Protein AF-A0A2M7X7J9-F1 (afdb_monomer_lite)

Sequence (148 aa):
ASAAVIAAINASGCPVLAIDLPSGLNADTGAAPGACVRATVTLCLIAWKRGLFTGVGPECAGKRLLENLAGALGAAPRVDWDQGQCQLLSPLQIATALPRRPRDAHKGRFGHALILGGDQGIGGAALLAAEAALRSGAGRVSVATHPD

Structure (mmCIF, N/CA/C/O backbone):
data_AF-A0A2M7X7J9-F1
#
_entry.id   AF-A0A2M7X7J9-F1
#
loop_
_atom_site.group_PDB
_atom_site.id
_atom_site.type_symbol
_atom_site.label_atom_id
_atom_site.label_alt_id
_atom_site.label_comp_id
_atom_site.label_asym_id
_atom_site.label_entity_id
_atom_site.label_seq_id
_atom_site.pdbx_PDB_ins_code
_atom_site.Cartn_x
_atom_site.Cartn_y
_atom_site.Cartn_z
_atom_site.occupancy
_atom_site.B_iso_or_equiv
_atom_site.auth_seq_id
_atom_site.auth_comp_id
_atom_site.auth_asym_id
_atom_site.auth_atom_id
_atom_site.pdbx_PDB_model_num
ATOM 1 N N . ALA A 1 1 ? -20.471 -8.572 22.245 1.00 61.84 1 ALA A N 1
ATOM 2 C CA . ALA A 1 1 ? -19.966 -7.569 23.208 1.00 61.84 1 ALA A CA 1
ATOM 3 C C . ALA A 1 1 ? -18.940 -6.629 22.567 1.00 61.84 1 ALA A C 1
ATOM 5 O O . ALA A 1 1 ? -19.222 -5.444 22.465 1.00 61.84 1 ALA A O 1
ATOM 6 N N . SER A 1 2 ? -17.813 -7.131 22.043 1.00 81.62 2 SER A N 1
ATOM 7 C CA . SER A 1 2 ? -16.728 -6.286 21.503 1.00 81.62 2 SER A CA 1
ATOM 8 C C . SER A 1 2 ? -17.130 -5.395 20.317 1.00 81.62 2 SER A C 1
ATOM 10 O O . SER A 1 2 ? -16.695 -4.253 20.244 1.00 81.62 2 SER A O 1
ATOM 12 N N . ALA A 1 3 ? -18.018 -5.860 19.431 1.00 93.44 3 ALA A N 1
ATOM 13 C CA . ALA A 1 3 ? -18.482 -5.062 18.290 1.00 93.44 3 ALA A CA 1
ATOM 14 C C . ALA A 1 3 ? -19.243 -3.783 18.699 1.00 93.44 3 ALA A C 1
ATOM 16 O O . ALA A 1 3 ? -19.065 -2.743 18.073 1.00 93.44 3 ALA A O 1
ATOM 17 N N . ALA A 1 4 ? -20.044 -3.835 19.770 1.00 96.56 4 ALA A N 1
ATOM 18 C CA . ALA A 1 4 ? -20.776 -2.670 20.272 1.00 96.56 4 ALA A CA 1
ATOM 19 C C . ALA A 1 4 ? -19.828 -1.620 20.875 1.00 96.56 4 ALA A C 1
ATOM 21 O O . ALA A 1 4 ? -20.016 -0.425 20.669 1.00 96.56 4 ALA A O 1
ATOM 22 N N . VAL A 1 5 ? -18.768 -2.067 21.557 1.00 97.50 5 VAL A N 1
ATOM 23 C CA . VAL A 1 5 ? -17.722 -1.180 22.089 1.00 97.50 5 VAL A CA 1
ATOM 24 C C . VAL A 1 5 ? -16.963 -0.501 20.952 1.00 97.50 5 VAL A C 1
ATOM 26 O O . VAL A 1 5 ? -16.772 0.709 20.984 1.00 97.50 5 VAL A O 1
ATOM 29 N N . ILE A 1 6 ? -16.587 -1.250 19.912 1.00 98.06 6 ILE A N 1
ATOM 30 C CA . ILE A 1 6 ? -15.932 -0.687 18.723 1.00 98.06 6 ILE A CA 1
ATOM 31 C C . ILE A 1 6 ? -16.833 0.350 18.041 1.00 98.06 6 ILE A C 1
ATOM 33 O O . ILE A 1 6 ? -16.361 1.425 17.675 1.00 98.06 6 ILE A O 1
ATOM 37 N N . ALA A 1 7 ? -18.131 0.065 17.908 1.00 97.62 7 ALA A N 1
ATOM 38 C CA . ALA A 1 7 ? -19.086 1.017 17.352 1.00 97.62 7 ALA A CA 1
ATOM 39 C C . ALA A 1 7 ? -19.169 2.304 18.193 1.00 97.62 7 ALA A C 1
ATOM 41 O O . ALA A 1 7 ? -19.131 3.395 17.629 1.00 97.62 7 ALA A O 1
ATOM 42 N N . ALA A 1 8 ? -19.204 2.190 19.524 1.00 98.12 8 ALA A N 1
ATOM 43 C CA . ALA A 1 8 ? -19.205 3.340 20.427 1.00 98.12 8 ALA A CA 1
ATOM 44 C C . ALA A 1 8 ? -17.907 4.164 20.337 1.00 98.12 8 ALA A C 1
ATOM 46 O O . ALA A 1 8 ? -17.970 5.390 20.294 1.00 98.12 8 ALA A O 1
ATOM 47 N N . ILE A 1 9 ? -16.742 3.511 20.239 1.00 98.19 9 ILE A N 1
ATOM 48 C CA . ILE A 1 9 ? -15.448 4.182 20.018 1.00 98.19 9 ILE A CA 1
ATOM 49 C C . ILE A 1 9 ? -15.489 4.979 18.711 1.00 98.19 9 ILE A C 1
ATOM 51 O O . ILE A 1 9 ? -15.196 6.174 18.711 1.00 98.19 9 ILE A O 1
ATOM 55 N N . ASN A 1 10 ? -15.907 4.342 17.615 1.00 97.94 10 ASN A N 1
ATOM 56 C CA . ASN A 1 10 ? -15.969 4.975 16.296 1.00 97.94 10 ASN A CA 1
ATOM 57 C C . ASN A 1 10 ? -16.983 6.132 16.245 1.00 97.94 10 ASN A C 1
ATOM 59 O O . ASN A 1 10 ? -16.780 7.086 15.500 1.00 97.94 10 ASN A O 1
ATOM 63 N N . ALA A 1 11 ? -18.063 6.057 17.028 1.00 98.19 11 ALA A N 1
ATOM 64 C CA . ALA A 1 11 ? -19.089 7.094 17.123 1.00 98.19 11 ALA A CA 1
ATOM 65 C C . ALA A 1 11 ? -18.768 8.201 18.145 1.00 98.19 11 ALA A C 1
ATOM 67 O O . ALA A 1 11 ? -19.510 9.175 18.231 1.00 98.19 11 ALA A O 1
ATOM 68 N N . SER A 1 12 ? -17.682 8.078 18.917 1.00 97.75 12 SER A N 1
ATOM 69 C CA . SER A 1 12 ? -17.377 9.002 20.020 1.00 97.75 12 SER A CA 1
ATOM 70 C C . SER A 1 12 ? -17.044 10.431 19.577 1.00 97.75 12 SER A C 1
ATOM 72 O O . SER A 1 12 ? -17.096 11.346 20.393 1.00 97.75 12 SER A O 1
ATOM 74 N N . GLY A 1 13 ? -16.665 10.632 18.309 1.00 96.81 13 GLY A N 1
ATOM 75 C CA . GLY A 1 13 ? -16.180 11.920 17.797 1.00 96.81 13 GLY A CA 1
ATOM 76 C C . GLY A 1 13 ? -14.792 12.322 18.318 1.00 96.81 13 GLY A C 1
ATOM 77 O O . GLY A 1 13 ? -14.278 13.372 17.937 1.00 96.81 13 GLY A O 1
ATOM 78 N N . CYS A 1 14 ? -14.169 11.497 19.162 1.00 98.25 14 CYS A N 1
ATOM 79 C CA . CYS A 1 14 ? -12.854 11.747 19.737 1.00 98.25 14 CYS A CA 1
ATOM 80 C C . CYS A 1 14 ? -11.730 11.177 18.856 1.00 98.25 14 CYS A C 1
ATOM 82 O O . CYS A 1 14 ? -11.932 10.171 18.171 1.00 98.25 14 CYS A O 1
ATOM 84 N N . PRO A 1 15 ? -10.510 11.746 18.914 1.00 98.38 15 PRO A N 1
ATOM 85 C CA . PRO A 1 15 ? -9.332 11.102 18.347 1.00 98.38 15 PRO A CA 1
ATOM 86 C C . PRO A 1 15 ? -9.074 9.742 19.006 1.00 98.38 15 PRO A C 1
ATOM 88 O O . PRO A 1 15 ? -9.096 9.624 20.232 1.00 98.38 15 PRO A O 1
ATOM 91 N N . VAL A 1 16 ? -8.787 8.723 18.195 1.00 98.69 16 VAL A N 1
ATOM 92 C CA . VAL A 1 16 ? -8.553 7.351 18.667 1.00 98.69 16 VAL A CA 1
ATOM 93 C C . VAL A 1 16 ? -7.105 6.951 18.406 1.00 98.69 16 VAL A C 1
ATOM 95 O O . VAL A 1 16 ? -6.634 7.001 17.268 1.00 98.69 16 VAL A O 1
ATOM 98 N N . LEU A 1 17 ? -6.409 6.528 19.462 1.00 98.56 17 LEU A N 1
ATOM 99 C CA . LEU A 1 17 ? -5.087 5.912 19.381 1.00 98.56 17 LEU A CA 1
ATOM 100 C C . LEU A 1 17 ? -5.232 4.392 19.498 1.00 98.56 17 LEU A C 1
ATOM 102 O O . LEU A 1 17 ? -5.621 3.888 20.550 1.00 98.56 17 LEU A O 1
ATOM 106 N N . ALA A 1 18 ? -4.900 3.663 18.435 1.00 98.56 18 ALA A N 1
ATOM 107 C CA . ALA A 1 18 ? -4.758 2.213 18.490 1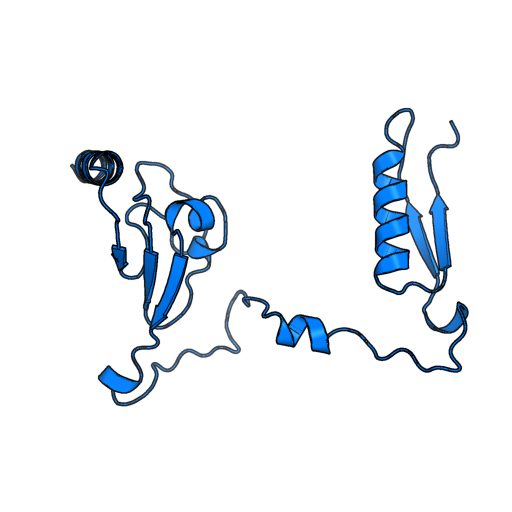.00 98.56 18 ALA A CA 1
ATOM 108 C C . ALA A 1 18 ? -3.323 1.840 18.879 1.00 98.56 18 ALA A C 1
ATOM 110 O O . ALA A 1 18 ? -2.358 2.386 18.336 1.00 98.56 18 ALA A O 1
ATOM 111 N N . ILE A 1 19 ? -3.184 0.893 19.805 1.00 98.25 19 ILE A N 1
ATOM 112 C CA . ILE A 1 19 ? -1.890 0.323 20.179 1.00 98.25 19 ILE A CA 1
ATOM 113 C C . ILE A 1 19 ? -1.731 -1.005 19.453 1.00 98.25 19 ILE A C 1
ATOM 115 O O . ILE A 1 19 ? -2.604 -1.865 19.504 1.00 98.25 19 ILE A O 1
ATOM 119 N N . ASP A 1 20 ? -0.601 -1.144 18.780 1.00 97.25 20 ASP A N 1
ATOM 120 C CA . ASP A 1 20 ? -0.196 -2.239 17.912 1.00 97.25 20 ASP A CA 1
ATOM 121 C C . ASP A 1 20 ? -1.000 -2.400 16.610 1.00 97.25 20 ASP A C 1
ATOM 123 O O . ASP A 1 20 ? -0.437 -2.348 15.514 1.00 97.25 20 ASP A O 1
ATOM 127 N N . LEU A 1 21 ? -2.319 -2.554 16.720 1.00 97.88 21 LEU A N 1
ATOM 128 C CA . LEU A 1 21 ? -3.237 -2.775 15.606 1.00 97.88 21 LEU A CA 1
ATOM 129 C C . LEU A 1 21 ? -4.641 -2.267 15.983 1.00 97.88 21 LEU A C 1
ATOM 131 O O . LEU A 1 21 ? -5.068 -2.473 17.120 1.00 97.88 21 LEU A O 1
ATOM 135 N N . PRO A 1 22 ? -5.407 -1.648 15.066 1.00 98.38 22 PRO A N 1
ATOM 136 C CA . PRO A 1 22 ? -6.814 -1.363 15.324 1.00 98.38 22 PRO A CA 1
ATOM 137 C C . PRO A 1 22 ? -7.582 -2.650 15.651 1.00 98.38 22 PRO A C 1
ATOM 139 O O . PRO A 1 22 ? -7.582 -3.603 14.870 1.00 98.38 22 PRO A O 1
ATOM 142 N N . SER A 1 23 ? -8.252 -2.687 16.804 1.00 98.00 23 SER A N 1
ATOM 143 C CA . SER A 1 23 ? -9.042 -3.852 17.214 1.00 98.00 23 SER A CA 1
ATOM 144 C C . SER A 1 23 ? -10.097 -4.194 16.159 1.00 98.00 23 SER A C 1
ATOM 146 O O . SER A 1 23 ? -10.870 -3.327 15.749 1.00 98.00 23 SER A O 1
ATOM 148 N N . GLY A 1 24 ? -10.142 -5.463 15.747 1.00 97.00 24 GLY A N 1
ATOM 149 C CA . GLY A 1 24 ? -11.027 -5.958 14.683 1.00 97.00 24 GLY A CA 1
ATOM 150 C C . GLY A 1 24 ? -10.375 -6.052 13.299 1.00 97.00 24 GLY A C 1
ATOM 151 O O . GLY A 1 24 ? -10.957 -6.666 12.405 1.00 97.00 24 GLY A O 1
ATOM 152 N N . LEU A 1 25 ? -9.163 -5.516 13.126 1.00 98.31 25 LEU A N 1
ATOM 153 C CA . LEU A 1 25 ? -8.369 -5.687 11.913 1.00 98.31 25 LEU A CA 1
ATOM 154 C C . LEU A 1 25 ? -7.558 -6.987 11.978 1.00 98.31 25 LEU A C 1
ATOM 156 O O . LEU A 1 25 ? -6.964 -7.316 13.003 1.00 98.31 25 LEU A O 1
ATOM 160 N N . ASN A 1 26 ? -7.489 -7.721 10.871 1.00 97.75 26 ASN A N 1
ATOM 161 C CA . ASN A 1 26 ? -6.586 -8.857 10.742 1.00 97.75 26 ASN A CA 1
ATOM 162 C C . ASN A 1 26 ? -5.154 -8.370 10.439 1.00 97.75 26 ASN A C 1
ATOM 164 O O . ASN A 1 26 ? -4.923 -7.682 9.443 1.00 97.75 26 ASN A O 1
ATOM 168 N N . ALA A 1 27 ? -4.194 -8.765 11.280 1.00 96.12 27 ALA A N 1
ATOM 169 C CA . ALA A 1 27 ? -2.799 -8.320 11.220 1.00 96.12 27 ALA A CA 1
ATOM 170 C C . ALA A 1 27 ? -2.061 -8.705 9.928 1.00 96.12 27 ALA A C 1
ATOM 172 O O . ALA A 1 27 ? -1.110 -8.025 9.545 1.00 96.12 27 ALA A O 1
ATOM 173 N N . ASP A 1 28 ? -2.494 -9.762 9.243 1.00 94.75 28 ASP A N 1
ATOM 174 C CA . ASP A 1 28 ? -1.794 -10.309 8.083 1.00 94.75 28 ASP A CA 1
ATOM 175 C C . ASP A 1 28 ? -2.424 -9.886 6.764 1.00 94.75 28 ASP A C 1
ATOM 177 O O . ASP A 1 28 ? -1.719 -9.692 5.782 1.00 94.75 28 ASP A O 1
ATOM 181 N N . THR A 1 29 ? -3.746 -9.773 6.707 1.00 96.50 29 THR A N 1
ATOM 182 C CA . THR A 1 29 ? -4.484 -9.560 5.449 1.00 96.50 29 THR A CA 1
ATOM 183 C C . THR A 1 29 ? -5.038 -8.150 5.314 1.00 96.50 29 THR A C 1
ATOM 185 O O . THR A 1 29 ? -5.388 -7.735 4.212 1.00 96.50 29 THR A O 1
ATOM 188 N N . GLY A 1 30 ? -5.173 -7.430 6.432 1.00 97.50 30 GLY A N 1
ATOM 189 C CA . GLY A 1 30 ? -5.850 -6.136 6.462 1.00 97.50 30 GLY A CA 1
ATOM 190 C C . GLY A 1 30 ? -7.358 -6.237 6.232 1.00 97.50 30 GLY A C 1
ATOM 191 O O . GLY A 1 30 ? -8.006 -5.225 5.974 1.00 97.50 30 GLY A O 1
ATOM 192 N N . ALA A 1 31 ? -7.932 -7.442 6.304 1.00 98.19 31 ALA A N 1
ATOM 193 C CA . ALA A 1 31 ? -9.374 -7.642 6.301 1.00 98.19 31 ALA A CA 1
ATOM 194 C C . ALA A 1 31 ? -9.976 -7.320 7.677 1.00 98.19 31 ALA A C 1
ATOM 196 O O . ALA A 1 31 ? -9.354 -7.549 8.714 1.00 98.19 31 ALA A O 1
ATOM 197 N N . ALA A 1 32 ? -11.220 -6.850 7.679 1.00 96.69 32 ALA A N 1
ATOM 198 C CA . ALA A 1 32 ? -12.023 -6.638 8.877 1.00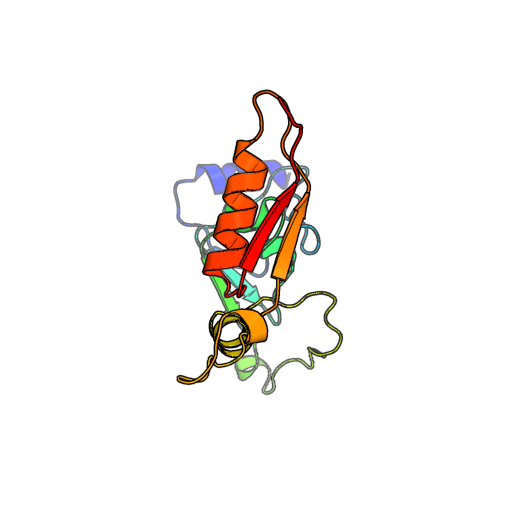 96.69 32 ALA A CA 1
ATOM 199 C C . ALA A 1 32 ? -13.435 -7.198 8.628 1.00 96.69 32 ALA A C 1
ATOM 201 O O . ALA A 1 32 ? -14.314 -6.463 8.184 1.00 96.69 32 ALA A O 1
ATOM 202 N N . PRO A 1 33 ? -13.675 -8.505 8.851 1.00 92.19 33 PRO A N 1
ATOM 203 C CA . PRO A 1 33 ? -14.961 -9.142 8.539 1.00 92.19 33 PRO A CA 1
ATOM 204 C C . PRO A 1 33 ? -16.128 -8.669 9.427 1.00 92.19 33 PRO A C 1
ATOM 206 O O . PRO A 1 33 ? -17.271 -9.052 9.199 1.00 92.19 33 PRO A O 1
ATOM 209 N N . GLY A 1 34 ? -15.858 -7.846 10.442 1.00 93.88 34 GLY A N 1
ATOM 210 C CA . GLY A 1 34 ? -16.858 -7.254 11.322 1.00 93.88 34 GLY A CA 1
ATOM 211 C C . GLY A 1 34 ? -16.461 -5.842 11.745 1.00 93.88 34 GLY A C 1
ATOM 212 O O . GLY A 1 34 ? -15.748 -5.139 11.033 1.00 93.88 34 GLY A O 1
ATOM 213 N N . ALA A 1 35 ? -16.915 -5.419 12.926 1.00 96.56 35 ALA A N 1
ATOM 214 C CA . ALA A 1 35 ? -16.569 -4.105 13.458 1.00 96.56 35 ALA A CA 1
ATOM 215 C C . ALA A 1 35 ? -15.048 -3.970 13.659 1.00 96.56 35 ALA A C 1
ATOM 217 O O . ALA A 1 35 ? -14.433 -4.801 14.329 1.00 96.56 35 ALA A O 1
ATOM 218 N N . CYS A 1 36 ? -14.470 -2.894 13.124 1.00 98.06 36 CYS A N 1
ATOM 219 C CA . CYS A 1 36 ? -13.069 -2.528 13.302 1.00 98.06 36 CYS A CA 1
ATOM 220 C C . CYS A 1 36 ? -12.958 -1.088 13.798 1.00 98.06 36 CYS A C 1
ATOM 222 O O . CYS A 1 36 ? -13.712 -0.208 13.367 1.00 98.06 36 CYS A O 1
ATOM 224 N N . VAL A 1 37 ? -12.022 -0.848 14.713 1.00 98.44 37 VAL A N 1
ATOM 225 C CA . VAL A 1 37 ? -11.694 0.501 15.182 1.00 98.44 37 VAL A CA 1
ATOM 226 C C . VAL A 1 37 ? -11.164 1.334 14.014 1.00 98.44 37 VAL A C 1
ATOM 228 O O . VAL A 1 37 ? -10.347 0.854 13.227 1.00 98.44 37 VAL A O 1
ATOM 231 N N . ARG A 1 38 ? -11.622 2.585 13.911 1.00 98.38 38 ARG A N 1
ATOM 232 C CA . ARG A 1 38 ? -11.069 3.605 13.011 1.00 98.38 38 ARG A CA 1
ATOM 233 C C . ARG A 1 38 ? -10.200 4.549 13.830 1.00 98.38 38 ARG A C 1
ATOM 235 O O . ARG A 1 38 ? -10.699 5.443 14.507 1.00 98.38 38 ARG A O 1
ATOM 242 N N . ALA A 1 39 ? -8.901 4.295 13.814 1.00 98.69 39 ALA A N 1
ATOM 243 C CA . ALA A 1 39 ? -7.924 5.051 14.571 1.00 98.69 39 ALA A CA 1
ATOM 244 C C . ALA A 1 39 ? -7.513 6.331 13.833 1.00 98.69 39 ALA A C 1
ATOM 246 O O . ALA A 1 39 ? -7.314 6.339 12.620 1.00 98.69 39 ALA A O 1
ATOM 247 N N . THR A 1 40 ? -7.312 7.414 14.580 1.00 98.69 40 THR A N 1
ATOM 248 C CA . THR A 1 40 ? -6.620 8.610 14.083 1.00 98.69 40 THR A CA 1
ATOM 249 C C . THR A 1 40 ? -5.123 8.330 13.946 1.00 98.69 40 THR A C 1
ATOM 251 O O . THR A 1 40 ? -4.486 8.745 12.974 1.00 98.69 40 THR A O 1
ATOM 254 N N . VAL A 1 41 ? -4.562 7.602 14.917 1.00 98.69 41 VAL A N 1
ATOM 255 C CA . VAL A 1 41 ? -3.163 7.168 14.943 1.00 98.69 41 VAL A CA 1
ATOM 256 C C . VAL A 1 41 ? -3.096 5.712 15.398 1.00 98.69 41 VAL A C 1
ATOM 258 O O . VAL A 1 41 ? -3.783 5.326 16.339 1.00 98.69 41 VAL A O 1
ATOM 261 N N . THR A 1 42 ? -2.227 4.919 14.780 1.00 98.81 42 THR A N 1
ATOM 262 C CA . THR A 1 42 ? -1.846 3.589 15.262 1.00 98.81 42 THR A CA 1
ATOM 263 C C . THR A 1 42 ? -0.363 3.572 15.602 1.00 98.81 42 THR A C 1
ATOM 265 O O . THR A 1 42 ? 0.470 3.841 14.734 1.00 98.81 42 THR A O 1
ATOM 268 N N . LEU A 1 43 ? -0.027 3.229 16.846 1.00 98.31 43 LEU A N 1
ATOM 269 C CA . LEU A 1 43 ? 1.343 2.967 17.281 1.00 98.31 43 LEU A CA 1
ATOM 270 C C . LEU A 1 43 ? 1.620 1.463 17.196 1.00 98.31 43 LEU A C 1
ATOM 272 O O . LEU A 1 43 ? 1.326 0.724 18.130 1.00 98.31 43 LEU A O 1
ATOM 276 N N . CYS A 1 44 ? 2.162 1.014 16.068 1.00 96.88 44 CYS A N 1
ATOM 277 C CA . CYS A 1 44 ? 2.591 -0.364 15.859 1.00 96.88 44 CYS A CA 1
ATOM 278 C C . CYS A 1 44 ? 3.824 -0.668 16.716 1.00 96.88 44 CYS A C 1
ATOM 280 O O . CYS A 1 44 ? 4.746 0.145 16.769 1.00 96.88 44 CYS A O 1
ATOM 282 N N . LEU A 1 45 ? 3.875 -1.839 17.348 1.00 94.12 45 LEU A N 1
ATOM 283 C CA . LEU A 1 45 ? 4.998 -2.231 18.195 1.00 94.12 45 LEU A CA 1
ATOM 284 C C . LEU A 1 45 ? 5.898 -3.248 17.488 1.00 94.12 45 LEU A C 1
ATOM 286 O O . LEU A 1 45 ? 5.418 -4.106 16.745 1.00 94.12 45 LEU A O 1
ATOM 290 N N . ILE A 1 46 ? 7.198 -3.192 17.772 1.00 90.12 46 ILE A N 1
ATOM 291 C CA . ILE A 1 46 ? 8.255 -4.123 17.346 1.00 90.12 46 ILE A CA 1
ATOM 292 C C . ILE A 1 46 ? 8.523 -4.096 15.837 1.00 90.12 46 ILE A C 1
ATOM 294 O O . ILE A 1 46 ? 9.588 -3.667 15.398 1.00 90.12 46 ILE A O 1
ATOM 298 N N . ALA A 1 47 ? 7.560 -4.546 15.041 1.00 89.88 47 ALA A N 1
ATOM 299 C CA . ALA A 1 47 ? 7.645 -4.646 13.596 1.00 89.88 47 ALA A CA 1
ATOM 300 C C . ALA A 1 47 ? 6.287 -4.362 12.958 1.00 89.88 47 ALA A C 1
ATOM 302 O O . ALA A 1 47 ? 5.238 -4.593 13.566 1.00 89.88 47 ALA A O 1
ATOM 303 N N . TRP A 1 48 ? 6.324 -3.876 11.718 1.00 93.12 48 TRP A N 1
ATOM 304 C CA . TRP A 1 48 ? 5.131 -3.604 10.929 1.00 93.12 48 TRP A CA 1
ATOM 305 C C . TRP A 1 48 ? 4.300 -4.864 10.689 1.00 93.12 48 TRP A C 1
ATOM 307 O O . TRP A 1 48 ? 4.820 -5.899 10.279 1.00 93.12 48 TRP A O 1
ATOM 317 N N . LYS A 1 49 ? 2.984 -4.736 10.864 1.00 93.44 49 LYS A N 1
ATOM 318 C CA . LYS A 1 49 ? 2.003 -5.752 10.476 1.00 93.44 49 LYS A CA 1
ATOM 319 C C . LYS A 1 49 ? 1.524 -5.456 9.058 1.00 93.44 49 LYS A C 1
ATOM 321 O O . LYS A 1 49 ? 1.111 -4.329 8.781 1.00 93.44 49 LYS A O 1
ATOM 326 N N . ARG A 1 50 ? 1.537 -6.449 8.162 1.00 94.81 50 ARG A N 1
ATOM 327 C CA . ARG A 1 50 ? 1.117 -6.289 6.751 1.00 94.81 50 ARG A CA 1
ATOM 328 C C . ARG A 1 50 ? -0.311 -5.754 6.631 1.00 94.81 50 ARG A C 1
ATOM 330 O O . ARG A 1 50 ? -0.605 -4.934 5.761 1.00 94.81 50 ARG A O 1
ATOM 337 N N . GLY A 1 51 ? -1.177 -6.161 7.550 1.00 96.88 51 GLY A N 1
ATOM 338 C CA . GLY A 1 51 ? -2.559 -5.726 7.643 1.00 96.88 51 GLY A CA 1
ATOM 339 C C . GLY A 1 51 ? -2.731 -4.231 7.883 1.00 96.88 51 GLY A C 1
ATOM 340 O O . GLY A 1 51 ? -3.783 -3.718 7.554 1.00 96.88 51 GLY A O 1
ATOM 341 N N . LEU A 1 52 ? -1.715 -3.497 8.352 1.00 97.56 52 LEU A N 1
ATOM 342 C CA . LEU A 1 52 ? -1.759 -2.028 8.446 1.00 97.56 52 LEU A CA 1
ATOM 343 C C . LEU A 1 52 ? -1.631 -1.322 7.084 1.00 97.56 52 LEU A C 1
ATOM 345 O O . LEU A 1 52 ? -1.924 -0.131 6.982 1.00 97.56 52 LEU A O 1
ATOM 349 N N . PHE A 1 53 ? -1.168 -2.035 6.055 1.00 96.81 53 PHE A N 1
ATOM 350 C CA . PHE A 1 53 ? -0.826 -1.486 4.737 1.00 96.81 53 PHE A CA 1
ATOM 351 C C . PHE A 1 53 ? -1.656 -2.086 3.594 1.00 96.81 53 PHE A C 1
ATOM 353 O O . PHE A 1 53 ? -1.511 -1.671 2.449 1.00 96.81 53 PHE A O 1
ATOM 360 N N . THR A 1 54 ? -2.514 -3.060 3.889 1.00 96.38 54 THR A N 1
ATOM 361 C CA . THR A 1 54 ? -3.284 -3.829 2.902 1.00 96.38 54 THR A CA 1
ATOM 362 C C . THR A 1 54 ? -4.769 -3.845 3.262 1.00 96.38 54 THR A C 1
ATOM 364 O O . THR A 1 54 ? -5.143 -3.498 4.383 1.00 96.38 54 THR A O 1
ATOM 367 N N . GLY A 1 55 ? -5.629 -4.218 2.311 1.00 96.50 55 GLY A N 1
ATOM 368 C CA . GLY A 1 55 ? -7.076 -4.288 2.533 1.00 96.50 55 GLY A CA 1
ATOM 369 C C . GLY A 1 55 ? -7.659 -2.960 3.029 1.00 96.50 55 GLY A C 1
ATOM 370 O O . GLY A 1 55 ? -7.358 -1.901 2.481 1.00 96.50 55 GLY A O 1
ATOM 371 N N . VAL A 1 56 ? -8.472 -3.018 4.089 1.00 98.06 56 VAL A N 1
ATOM 372 C CA . VAL A 1 56 ? -9.043 -1.825 4.746 1.00 98.06 56 VAL A CA 1
ATOM 373 C C . VAL A 1 56 ? -8.119 -1.230 5.811 1.00 98.06 56 VAL A C 1
ATOM 375 O O . VAL A 1 56 ? -8.409 -0.181 6.381 1.00 98.06 56 VAL A O 1
ATOM 378 N N . GLY A 1 57 ? -6.981 -1.870 6.075 1.00 98.00 57 GLY A N 1
ATOM 379 C CA . GLY A 1 57 ? -6.031 -1.465 7.101 1.00 98.00 57 GLY A CA 1
ATOM 380 C C . GLY A 1 57 ? -5.553 -0.019 7.023 1.00 98.00 57 GLY A C 1
ATOM 381 O O . GLY A 1 57 ? -5.610 0.660 8.049 1.00 98.00 57 GLY A O 1
ATOM 382 N N . PRO A 1 58 ? -5.123 0.494 5.850 1.00 97.81 58 PRO A N 1
ATOM 383 C CA . PRO A 1 58 ? -4.682 1.878 5.723 1.00 97.81 58 PRO A CA 1
ATOM 384 C C . PRO A 1 58 ? -5.725 2.899 6.180 1.00 97.81 58 PRO A C 1
ATOM 386 O O . PRO A 1 58 ? -5.355 3.904 6.786 1.00 97.81 58 PRO A O 1
ATOM 389 N N . GLU A 1 59 ? -6.999 2.605 5.915 1.00 97.31 59 GLU A N 1
ATOM 390 C CA . GLU A 1 59 ? -8.151 3.423 6.292 1.00 97.31 59 GLU A CA 1
ATOM 391 C C . GLU A 1 59 ? -8.474 3.287 7.788 1.00 97.31 59 GLU A C 1
ATOM 393 O O . GLU A 1 59 ? -8.723 4.278 8.468 1.00 97.31 59 GLU A O 1
ATOM 398 N N . CYS A 1 60 ? -8.421 2.070 8.340 1.00 98.25 60 CYS A N 1
ATOM 399 C CA . CYS A 1 60 ? -8.677 1.828 9.762 1.00 98.25 60 CYS A CA 1
ATOM 400 C C . CYS A 1 60 ? -7.550 2.326 10.681 1.00 98.25 60 CYS A C 1
ATOM 402 O O . CYS A 1 60 ? -7.807 2.639 11.840 1.00 98.25 60 CYS A O 1
ATOM 404 N N . ALA A 1 61 ? -6.307 2.370 10.202 1.00 98.44 61 ALA A N 1
ATOM 405 C CA . ALA A 1 61 ? -5.136 2.648 11.031 1.00 98.44 61 ALA A CA 1
ATOM 406 C C . ALA A 1 61 ? -4.782 4.139 11.157 1.00 98.44 61 ALA A C 1
ATOM 408 O O . ALA A 1 61 ? -3.996 4.497 12.040 1.00 98.44 61 ALA A O 1
ATOM 409 N N . GLY A 1 62 ? -5.304 4.995 10.273 1.00 97.69 62 GLY A N 1
ATOM 410 C CA . GLY A 1 62 ? -4.943 6.411 10.228 1.00 97.69 62 GLY A CA 1
ATOM 411 C C . GLY A 1 62 ? -3.434 6.621 10.052 1.00 97.69 62 GLY A C 1
ATOM 412 O O . GLY A 1 62 ? -2.776 5.930 9.265 1.00 97.69 62 GLY A O 1
ATOM 413 N N . LYS A 1 63 ? -2.850 7.570 10.796 1.00 98.31 63 LYS A N 1
ATOM 414 C CA . LYS A 1 63 ? -1.392 7.766 10.813 1.00 98.31 63 LYS A CA 1
ATOM 415 C C . LYS A 1 63 ? -0.719 6.592 11.526 1.00 98.31 63 LYS A C 1
ATOM 417 O O . LYS A 1 63 ? -0.995 6.328 12.689 1.00 98.31 63 LYS A O 1
ATOM 422 N N . ARG A 1 64 ? 0.223 5.927 10.864 1.00 97.88 64 ARG A N 1
ATOM 423 C CA . ARG A 1 64 ? 0.955 4.779 11.417 1.00 97.88 64 ARG A CA 1
ATOM 424 C C . ARG A 1 64 ? 2.322 5.212 11.940 1.00 97.88 64 ARG A C 1
ATOM 426 O O . ARG A 1 64 ? 3.074 5.869 11.224 1.00 97.88 64 ARG A O 1
ATOM 433 N N . LEU A 1 65 ? 2.638 4.829 13.169 1.00 97.69 65 LEU A N 1
ATOM 434 C CA . LEU A 1 65 ? 3.945 4.977 13.807 1.00 97.69 65 LEU A CA 1
ATOM 435 C C . LEU A 1 65 ? 4.470 3.588 14.176 1.00 97.69 65 LEU A C 1
ATOM 437 O O . LEU A 1 65 ? 3.670 2.689 14.424 1.00 97.69 65 LEU A O 1
ATOM 441 N N . LEU A 1 66 ? 5.790 3.418 14.208 1.00 94.31 66 LEU A N 1
ATOM 442 C CA . LEU A 1 66 ? 6.434 2.187 14.659 1.00 94.31 66 LEU A CA 1
ATOM 443 C C . LEU A 1 66 ? 7.325 2.500 15.855 1.00 94.31 66 LEU A C 1
ATOM 445 O O . LEU A 1 66 ? 8.219 3.335 15.748 1.00 94.31 66 LEU A O 1
ATOM 449 N N . GLU A 1 67 ? 7.094 1.799 16.955 1.00 93.88 67 GLU A N 1
ATOM 450 C CA . GLU A 1 67 ? 7.974 1.768 18.117 1.00 93.88 67 GLU A CA 1
ATOM 451 C C . GLU A 1 67 ? 8.609 0.380 18.198 1.00 93.88 67 GLU A C 1
ATOM 453 O O . GLU A 1 67 ? 7.914 -0.615 18.392 1.00 93.88 67 GLU A O 1
ATOM 458 N N . ASN A 1 68 ? 9.927 0.291 18.024 1.00 88.44 68 ASN A N 1
ATOM 459 C CA . ASN A 1 68 ? 10.632 -0.993 17.992 1.00 88.44 68 ASN A CA 1
ATOM 460 C C . ASN A 1 68 ? 10.961 -1.545 19.394 1.00 88.44 68 ASN A C 1
ATOM 462 O O . ASN A 1 68 ? 11.498 -2.644 19.498 1.00 88.44 68 ASN A O 1
ATOM 466 N N . LEU A 1 69 ? 10.628 -0.802 20.456 1.00 87.19 69 LEU A N 1
ATOM 467 C CA . LEU A 1 69 ? 10.840 -1.115 21.871 1.00 87.19 69 LEU A CA 1
ATOM 468 C C . LEU A 1 69 ? 12.307 -1.345 22.262 1.00 87.19 69 LEU A C 1
ATOM 470 O O . LEU A 1 69 ? 12.579 -1.829 23.361 1.00 87.19 69 LEU A O 1
ATOM 474 N N . ALA A 1 70 ? 13.265 -0.954 21.418 1.00 84.69 70 ALA A N 1
ATOM 475 C CA . ALA A 1 70 ? 14.682 -1.206 21.662 1.00 84.69 70 ALA A CA 1
ATOM 476 C C . ALA A 1 70 ? 15.188 -0.541 22.951 1.00 84.69 70 ALA A C 1
ATOM 478 O O . ALA A 1 70 ? 15.958 -1.143 23.696 1.00 84.69 70 ALA A O 1
ATOM 479 N N . GLY A 1 71 ? 14.729 0.683 23.238 1.00 81.25 71 GLY A N 1
ATOM 480 C CA . GLY A 1 71 ? 15.112 1.413 24.450 1.00 81.25 71 GLY A CA 1
ATOM 481 C C . GLY A 1 71 ? 14.534 0.810 25.734 1.00 81.25 71 GLY A C 1
ATOM 482 O O . GLY A 1 71 ? 15.224 0.753 26.746 1.00 81.25 71 GLY A O 1
ATOM 483 N N . ALA A 1 72 ? 13.293 0.315 25.689 1.00 79.88 72 ALA A N 1
ATOM 484 C CA . ALA A 1 72 ? 12.626 -0.287 26.846 1.00 79.88 72 ALA A CA 1
ATOM 485 C C . ALA A 1 72 ? 13.152 -1.696 27.166 1.00 79.88 72 ALA A C 1
ATOM 487 O O . ALA A 1 72 ? 13.193 -2.094 28.326 1.00 79.88 72 ALA A O 1
ATOM 488 N N . LEU A 1 73 ? 13.557 -2.446 26.138 1.00 76.62 73 LEU A N 1
ATOM 489 C CA . LEU A 1 73 ? 14.024 -3.828 26.264 1.00 76.62 73 LEU A CA 1
ATOM 490 C C . LEU A 1 73 ? 15.553 -3.945 26.388 1.00 76.62 73 LEU A C 1
ATOM 492 O O . LEU A 1 73 ? 16.072 -5.051 26.504 1.00 76.62 73 LEU A O 1
ATOM 496 N N . GLY A 1 74 ? 16.290 -2.829 26.335 1.00 77.88 74 GLY A N 1
ATOM 497 C CA . GLY A 1 74 ? 17.760 -2.799 26.361 1.00 77.88 74 GLY A CA 1
ATOM 498 C C . GLY A 1 74 ? 18.433 -3.301 25.074 1.00 77.88 74 GLY A C 1
ATOM 499 O O . GLY A 1 74 ? 19.641 -3.151 24.907 1.00 77.88 74 GLY A O 1
ATOM 500 N N . ALA A 1 75 ? 17.660 -3.869 24.152 1.00 75.56 75 ALA A N 1
ATOM 501 C CA . ALA A 1 75 ? 18.046 -4.226 22.798 1.00 75.56 75 ALA A CA 1
ATOM 502 C C . ALA A 1 75 ? 16.789 -4.288 21.923 1.00 75.56 75 ALA A C 1
ATOM 504 O O . ALA A 1 75 ? 15.698 -4.598 22.406 1.00 75.56 75 ALA A O 1
ATOM 505 N N . ALA A 1 76 ? 16.933 -4.032 20.622 1.00 68.38 76 ALA A N 1
ATOM 506 C CA . ALA A 1 76 ? 15.843 -4.288 19.687 1.00 68.38 76 ALA A CA 1
ATOM 507 C C . ALA A 1 76 ? 15.485 -5.789 19.710 1.00 68.38 76 ALA A C 1
ATOM 509 O O . ALA A 1 76 ? 16.399 -6.625 19.725 1.00 68.38 76 ALA A O 1
ATOM 510 N N . PRO A 1 77 ? 14.190 -6.155 19.685 1.00 70.88 77 PRO A N 1
ATOM 511 C CA . PRO A 1 77 ? 13.777 -7.536 19.483 1.00 70.88 77 PRO A CA 1
ATOM 512 C C . PRO A 1 77 ? 14.476 -8.107 18.251 1.00 70.88 77 PRO A C 1
ATOM 514 O O . PRO A 1 77 ? 14.580 -7.433 17.223 1.00 70.88 77 PRO A O 1
ATOM 517 N N . ARG A 1 78 ? 14.962 -9.348 18.351 1.00 68.19 78 ARG A N 1
ATOM 518 C CA . ARG A 1 78 ? 15.557 -10.059 17.215 1.00 68.19 78 ARG A CA 1
ATOM 519 C C . ARG A 1 78 ? 14.456 -10.395 16.214 1.00 68.19 78 ARG A C 1
ATOM 521 O O . ARG A 1 78 ? 13.865 -11.467 16.266 1.00 68.19 78 ARG A O 1
ATOM 528 N N . VAL A 1 79 ? 14.166 -9.448 15.335 1.00 69.31 79 VAL A N 1
ATOM 529 C CA . VAL A 1 79 ? 13.367 -9.664 14.135 1.00 69.31 79 VAL A CA 1
ATOM 530 C C . VAL A 1 79 ? 14.356 -9.970 13.023 1.00 69.31 79 VAL A C 1
ATOM 532 O O . VAL A 1 79 ? 15.219 -9.147 12.719 1.00 69.31 79 VAL A O 1
ATOM 535 N N . ASP A 1 80 ? 14.268 -11.170 12.460 1.00 72.31 80 ASP A N 1
ATOM 536 C CA . ASP A 1 80 ? 15.016 -11.516 11.257 1.00 72.31 80 ASP A CA 1
ATOM 537 C C . ASP A 1 80 ? 14.336 -10.841 10.061 1.00 72.31 80 ASP A C 1
ATOM 539 O O . ASP A 1 80 ? 13.369 -11.345 9.487 1.00 72.31 80 ASP A O 1
ATOM 543 N N . TRP A 1 81 ? 14.796 -9.630 9.750 1.00 70.19 81 TRP A N 1
ATOM 544 C CA . TRP A 1 81 ? 14.237 -8.816 8.675 1.00 70.19 81 TRP A CA 1
ATOM 545 C C . TRP A 1 81 ? 14.465 -9.431 7.289 1.00 70.19 81 TRP A C 1
ATOM 547 O O . TRP A 1 81 ? 13.695 -9.132 6.376 1.00 70.19 81 TRP A O 1
ATOM 557 N N . ASP A 1 82 ? 15.452 -10.321 7.148 1.00 69.94 82 ASP A N 1
ATOM 558 C CA . ASP A 1 82 ? 15.771 -10.998 5.889 1.00 69.94 82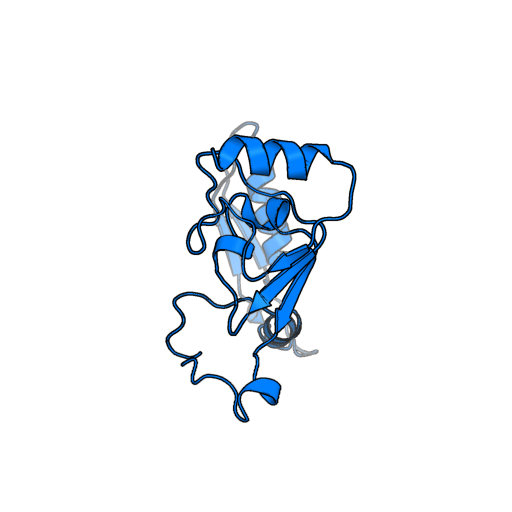 ASP A CA 1
ATOM 559 C C . ASP A 1 82 ? 14.822 -12.180 5.615 1.00 69.94 82 ASP A C 1
ATOM 561 O O . ASP A 1 82 ? 14.695 -12.624 4.474 1.00 69.94 82 ASP A O 1
ATOM 565 N N . GLN A 1 83 ? 14.085 -12.648 6.631 1.00 70.06 83 GLN A N 1
ATOM 566 C CA . GLN A 1 83 ? 13.051 -13.686 6.506 1.00 70.06 83 GLN A CA 1
ATOM 567 C C . GLN A 1 83 ? 11.617 -13.139 6.425 1.00 70.06 83 GLN A C 1
ATOM 569 O O . GLN A 1 83 ? 10.643 -13.895 6.499 1.00 70.06 83 GLN A O 1
ATOM 574 N N . GLY A 1 84 ? 11.447 -11.826 6.266 1.00 72.00 84 GLY A N 1
ATOM 575 C CA . GLY A 1 84 ? 10.127 -11.226 6.098 1.00 72.00 84 GLY A CA 1
ATOM 576 C C . GLY A 1 84 ? 9.402 -11.745 4.848 1.00 72.00 84 GLY A C 1
ATOM 577 O O . GLY A 1 84 ? 9.958 -11.775 3.756 1.00 72.00 84 GLY A O 1
ATOM 578 N N . GLN A 1 85 ? 8.112 -12.081 4.971 1.00 81.00 85 GLN A N 1
ATOM 579 C CA . GLN A 1 85 ? 7.267 -12.453 3.819 1.00 81.00 85 GLN A CA 1
ATOM 580 C C . GLN A 1 85 ? 6.943 -11.263 2.894 1.00 81.00 85 GLN A C 1
ATOM 582 O O . GLN A 1 85 ? 6.397 -11.442 1.806 1.00 81.00 85 GLN A O 1
ATOM 587 N N . CYS A 1 86 ? 7.201 -10.036 3.349 1.00 86.62 86 CYS A N 1
ATOM 588 C CA . CYS A 1 86 ? 6.964 -8.806 2.605 1.00 86.62 86 CYS A CA 1
ATOM 589 C C . CYS A 1 86 ? 7.871 -7.679 3.109 1.00 86.62 86 CYS A C 1
ATOM 591 O O . CYS A 1 86 ? 8.229 -7.645 4.286 1.00 86.62 86 CYS A O 1
ATOM 593 N N . GLN A 1 87 ? 8.157 -6.711 2.237 1.00 86.94 87 GLN A N 1
ATOM 594 C CA . GLN A 1 87 ? 8.942 -5.524 2.563 1.00 86.94 87 GLN A CA 1
ATOM 595 C C . GLN A 1 87 ? 8.136 -4.254 2.282 1.00 86.94 87 GLN A C 1
ATOM 597 O O . GLN A 1 87 ? 7.505 -4.125 1.232 1.00 86.94 87 GLN A O 1
ATOM 602 N N . LEU A 1 88 ? 8.178 -3.295 3.210 1.00 89.31 88 LEU A N 1
ATOM 603 C CA . LEU A 1 88 ? 7.650 -1.955 2.972 1.00 89.31 88 LEU A CA 1
ATOM 604 C C . LEU A 1 88 ? 8.689 -1.143 2.192 1.00 89.31 88 LEU A C 1
ATOM 606 O O . LEU A 1 88 ? 9.778 -0.887 2.702 1.00 89.31 88 LEU A O 1
ATOM 610 N N . LEU A 1 89 ? 8.354 -0.737 0.966 1.00 90.44 89 LEU A N 1
ATOM 611 C CA . LEU A 1 89 ? 9.250 0.069 0.138 1.00 90.44 89 LEU A CA 1
ATOM 612 C C . LEU A 1 89 ? 9.346 1.498 0.679 1.00 90.44 89 LEU A C 1
ATOM 614 O O . LEU A 1 89 ? 8.338 2.189 0.829 1.00 90.44 89 LEU A O 1
ATOM 618 N N 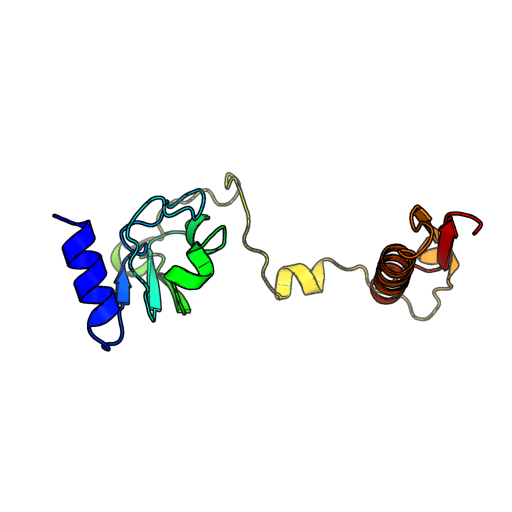. SER A 1 90 ? 10.569 1.954 0.935 1.00 88.94 90 SER A N 1
ATOM 619 C CA . SER A 1 90 ? 10.848 3.346 1.285 1.00 88.94 90 SER A CA 1
ATOM 620 C C . SER A 1 90 ? 11.159 4.194 0.043 1.00 88.94 90 SER A C 1
ATOM 622 O O . SER A 1 90 ? 11.693 3.677 -0.946 1.00 88.94 90 SER A O 1
ATOM 624 N N . PRO A 1 91 ? 10.914 5.518 0.090 1.00 88.88 91 PRO A N 1
ATOM 625 C CA . PRO A 1 91 ? 11.296 6.424 -0.992 1.00 88.88 91 PRO A CA 1
ATOM 626 C C . PRO A 1 91 ? 12.780 6.338 -1.363 1.00 88.88 91 PRO A C 1
ATOM 628 O O . PRO A 1 91 ? 13.118 6.418 -2.540 1.00 88.88 91 PRO A O 1
ATOM 631 N N . LEU A 1 92 ? 13.663 6.127 -0.378 1.00 89.44 92 LEU A N 1
ATOM 632 C CA . LEU A 1 92 ? 15.098 5.980 -0.616 1.00 89.44 92 LEU A CA 1
ATOM 633 C C . LEU A 1 92 ? 15.407 4.717 -1.428 1.00 89.44 92 LEU A C 1
ATOM 635 O O . LEU A 1 92 ? 16.126 4.807 -2.417 1.00 89.44 92 LEU A O 1
ATOM 639 N N . GLN A 1 93 ? 14.822 3.572 -1.058 1.00 89.88 93 GLN A N 1
ATOM 640 C CA . GLN A 1 93 ? 14.998 2.323 -1.809 1.00 89.88 93 GLN A CA 1
ATOM 641 C C . GLN A 1 93 ? 14.542 2.472 -3.262 1.00 89.88 93 GLN A C 1
ATOM 643 O O . GLN A 1 93 ? 15.240 2.026 -4.168 1.00 89.88 93 GLN A O 1
ATOM 648 N N . ILE A 1 94 ? 13.407 3.139 -3.491 1.00 89.19 94 ILE A N 1
ATOM 649 C CA . ILE A 1 94 ? 12.893 3.401 -4.842 1.00 89.19 94 ILE A CA 1
ATOM 650 C C . ILE A 1 94 ? 13.842 4.332 -5.608 1.00 89.19 94 ILE A C 1
ATOM 652 O O . ILE A 1 94 ? 14.182 4.053 -6.756 1.00 89.19 94 ILE A O 1
ATOM 656 N N . ALA A 1 95 ? 14.310 5.412 -4.976 1.00 86.94 95 ALA A N 1
ATOM 657 C CA . ALA A 1 95 ? 15.201 6.385 -5.606 1.00 86.94 95 ALA A CA 1
ATOM 658 C C . ALA A 1 95 ? 16.528 5.761 -6.063 1.00 86.94 95 ALA A C 1
ATOM 660 O O . ALA A 1 95 ? 17.073 6.158 -7.091 1.00 86.94 95 ALA A O 1
ATOM 661 N N . THR A 1 96 ? 17.035 4.770 -5.327 1.00 88.50 96 THR A N 1
ATOM 662 C CA . THR A 1 96 ? 18.277 4.067 -5.673 1.00 88.50 96 THR A CA 1
ATOM 663 C C . THR A 1 96 ? 18.076 2.843 -6.564 1.00 88.50 96 THR A C 1
ATOM 665 O O . THR A 1 96 ? 19.060 2.292 -7.048 1.00 88.50 96 THR A O 1
ATOM 668 N N . ALA A 1 97 ? 16.836 2.402 -6.789 1.00 88.00 97 ALA A N 1
ATOM 669 C CA . ALA A 1 97 ? 16.548 1.216 -7.597 1.00 88.00 97 ALA A CA 1
ATOM 670 C C . ALA A 1 97 ? 16.690 1.461 -9.110 1.00 88.00 97 ALA A C 1
ATOM 672 O O . ALA A 1 97 ? 16.884 0.514 -9.872 1.00 88.00 97 ALA A O 1
ATOM 673 N N . LEU A 1 98 ? 16.586 2.715 -9.563 1.00 83.50 98 LEU A N 1
ATOM 674 C CA . LEU A 1 98 ? 16.647 3.049 -10.986 1.00 83.50 98 LEU A CA 1
ATOM 675 C C . LEU A 1 98 ? 18.094 3.272 -11.464 1.00 83.50 98 LEU A C 1
ATOM 677 O O . LEU A 1 98 ? 18.875 3.954 -10.794 1.00 83.50 98 LEU A O 1
ATOM 681 N N . PRO A 1 99 ? 18.469 2.756 -12.651 1.00 83.06 99 PRO A N 1
ATOM 682 C CA . PRO A 1 99 ? 19.812 2.932 -13.185 1.00 83.06 99 PRO A CA 1
ATOM 683 C C . PRO A 1 99 ? 20.076 4.392 -13.575 1.00 83.06 99 PRO A C 1
ATOM 685 O O . PRO A 1 99 ? 19.215 5.093 -14.111 1.00 83.06 99 PRO A O 1
ATOM 688 N N . ARG A 1 100 ? 21.316 4.851 -13.367 1.00 87.56 100 ARG A N 1
ATOM 689 C CA . ARG A 1 100 ? 21.758 6.177 -13.828 1.00 87.56 100 ARG A CA 1
ATOM 690 C C . ARG A 1 100 ? 21.735 6.242 -15.357 1.00 87.56 100 ARG A C 1
ATOM 692 O O . ARG A 1 100 ? 22.158 5.300 -16.023 1.00 87.56 100 ARG A O 1
ATOM 699 N N . ARG A 1 101 ? 21.318 7.386 -15.908 1.00 89.06 101 ARG A N 1
ATOM 700 C CA . ARG A 1 101 ? 21.291 7.662 -17.354 1.00 89.06 101 ARG A CA 1
ATOM 701 C C . ARG A 1 101 ? 22.526 8.479 -17.766 1.00 89.06 101 ARG A C 1
ATOM 703 O O . ARG A 1 101 ? 22.603 9.654 -17.403 1.00 89.06 101 ARG A O 1
ATOM 710 N N . PRO A 1 102 ? 23.507 7.891 -18.480 1.00 91.81 102 PRO A N 1
ATOM 711 C CA . PRO A 1 102 ? 24.672 8.627 -18.969 1.00 91.81 102 PRO A CA 1
ATOM 712 C C . PRO A 1 102 ? 24.275 9.739 -19.947 1.00 91.81 102 PRO A C 1
ATOM 714 O O . PRO A 1 102 ? 23.290 9.605 -20.674 1.00 91.81 102 PRO A O 1
ATOM 717 N N . ARG A 1 103 ? 25.050 10.831 -19.982 1.00 93.31 103 ARG A N 1
ATOM 718 C CA . ARG A 1 103 ? 24.775 11.992 -20.852 1.00 93.31 103 ARG A CA 1
ATOM 719 C C . ARG A 1 103 ? 24.964 11.691 -22.342 1.00 93.31 103 ARG A C 1
ATOM 721 O O . ARG A 1 103 ? 24.357 12.357 -23.168 1.00 93.31 103 ARG A O 1
ATOM 728 N N . ASP A 1 104 ? 25.779 10.696 -22.667 1.00 95.19 104 ASP A N 1
ATOM 729 C CA . ASP A 1 104 ? 26.088 10.231 -24.023 1.00 95.19 104 ASP A CA 1
ATOM 730 C C . ASP A 1 104 ? 25.164 9.090 -24.496 1.00 95.19 104 ASP A C 1
ATOM 732 O O . ASP A 1 104 ? 25.356 8.519 -25.568 1.00 95.19 104 ASP A O 1
ATOM 736 N N . ALA A 1 105 ? 24.159 8.716 -23.700 1.00 92.31 105 ALA A N 1
ATOM 737 C CA . ALA A 1 105 ? 23.310 7.576 -24.006 1.00 92.31 105 ALA A CA 1
ATOM 738 C C . ALA A 1 105 ? 22.224 7.907 -25.047 1.00 92.31 105 ALA A C 1
ATOM 740 O O . ALA A 1 105 ? 21.472 8.870 -24.912 1.00 92.31 105 ALA A O 1
ATOM 741 N N . HIS A 1 106 ? 22.069 7.038 -26.048 1.00 92.38 106 HIS A N 1
ATOM 742 C CA . HIS A 1 106 ? 21.017 7.128 -27.066 1.00 92.38 106 HIS A CA 1
ATOM 743 C C . HIS A 1 106 ? 19.829 6.200 -26.766 1.00 92.38 106 HIS A C 1
ATOM 745 O O . HIS A 1 106 ? 19.929 5.270 -25.964 1.00 92.38 106 HIS A O 1
ATOM 751 N N . LYS A 1 107 ? 18.710 6.385 -27.485 1.00 90.19 107 LYS A N 1
ATOM 752 C CA . LYS A 1 107 ? 17.470 5.595 -27.324 1.00 90.19 107 LYS A CA 1
ATOM 753 C C . LYS A 1 107 ? 17.696 4.076 -27.299 1.00 90.19 107 LYS A C 1
ATOM 755 O O . LYS A 1 107 ? 17.185 3.407 -26.416 1.00 90.19 107 LYS A O 1
ATOM 760 N N . GLY A 1 108 ? 18.548 3.541 -28.179 1.00 91.81 108 GLY A N 1
ATOM 761 C CA . GLY A 1 108 ? 18.853 2.100 -28.212 1.00 91.81 108 GLY A CA 1
ATOM 762 C C . GLY A 1 108 ? 19.461 1.516 -26.923 1.00 91.81 108 GLY A C 1
ATOM 763 O O . GLY A 1 108 ? 19.323 0.324 -26.686 1.00 91.81 108 GLY A O 1
ATOM 764 N N . ARG A 1 109 ? 20.086 2.335 -26.061 1.00 92.69 109 ARG A N 1
ATOM 765 C CA . ARG A 1 109 ? 20.715 1.878 -24.809 1.00 92.69 109 ARG A CA 1
ATOM 766 C C . ARG A 1 109 ? 19.703 1.591 -23.692 1.00 92.69 109 ARG A C 1
ATOM 768 O O . ARG A 1 109 ? 20.047 0.911 -22.735 1.00 92.69 109 ARG A O 1
ATOM 775 N N . PHE A 1 110 ? 18.469 2.083 -23.817 1.00 93.31 110 PHE A N 1
ATOM 776 C CA . PHE A 1 110 ? 17.404 1.911 -22.816 1.00 93.31 110 PHE A CA 1
ATOM 777 C C . PHE A 1 110 ? 16.281 0.989 -23.296 1.00 93.31 110 PHE A C 1
ATOM 779 O O . PHE A 1 110 ? 15.138 1.105 -22.857 1.00 93.31 110 PHE A O 1
ATOM 786 N N . GLY A 1 111 ? 16.616 0.083 -24.216 1.00 94.19 111 GLY A N 1
ATOM 787 C CA . GLY A 1 111 ? 15.709 -0.941 -24.710 1.00 94.19 111 GLY A CA 1
ATOM 788 C C . GLY A 1 111 ? 14.533 -0.406 -25.528 1.00 94.19 111 GLY A C 1
ATOM 789 O O . GLY A 1 111 ? 14.361 0.795 -25.764 1.00 94.19 111 GLY A O 1
ATOM 790 N N . HIS A 1 112 ? 13.716 -1.352 -25.975 1.00 97.19 112 HIS A N 1
ATOM 791 C CA . HIS A 1 112 ? 12.481 -1.113 -26.706 1.00 97.19 112 HIS A CA 1
ATOM 792 C C . HIS A 1 112 ? 11.388 -1.965 -26.069 1.00 97.19 112 HIS A C 1
ATOM 794 O O . HIS A 1 112 ? 11.491 -3.188 -26.067 1.00 97.19 112 HIS A O 1
ATOM 800 N N . ALA A 1 113 ? 10.367 -1.321 -25.504 1.00 97.56 113 ALA A N 1
ATOM 801 C CA . ALA A 1 113 ? 9.210 -2.015 -24.951 1.00 97.56 113 ALA A CA 1
ATOM 802 C C . ALA A 1 113 ? 8.099 -2.140 -26.003 1.00 97.56 113 ALA A C 1
ATOM 804 O O . ALA A 1 113 ? 7.825 -1.193 -26.745 1.00 97.56 113 ALA A O 1
ATOM 805 N N . LEU A 1 114 ? 7.441 -3.296 -26.042 1.00 97.88 114 LEU A N 1
ATOM 806 C CA . LEU A 1 114 ? 6.210 -3.513 -26.795 1.00 97.88 114 LEU A CA 1
ATOM 807 C C . LEU A 1 114 ? 5.050 -3.613 -25.804 1.00 97.88 114 LEU A C 1
ATOM 809 O O . LEU A 1 114 ? 5.064 -4.475 -24.929 1.00 97.88 114 LEU A O 1
ATOM 813 N N . ILE A 1 115 ? 4.058 -2.740 -25.950 1.00 97.50 115 ILE A N 1
ATOM 814 C CA . ILE A 1 115 ? 2.792 -2.817 -25.221 1.00 97.50 115 ILE A CA 1
ATOM 815 C C . ILE A 1 115 ? 1.776 -3.517 -26.117 1.00 97.50 115 ILE A C 1
ATOM 817 O O . ILE A 1 115 ? 1.539 -3.079 -27.242 1.00 97.50 115 ILE A O 1
ATOM 821 N N . LEU A 1 116 ? 1.200 -4.605 -25.613 1.00 95.88 116 LEU A N 1
ATOM 822 C CA . LEU A 1 116 ? 0.161 -5.380 -26.281 1.00 95.88 116 LEU A CA 1
ATOM 823 C C . LEU A 1 116 ? -1.161 -5.136 -25.567 1.00 95.88 116 LEU A C 1
ATOM 825 O O . LEU A 1 116 ? -1.281 -5.427 -24.377 1.00 95.88 116 LEU A O 1
ATOM 829 N N . GLY A 1 117 ? -2.138 -4.598 -26.282 1.00 92.38 117 GLY A N 1
ATOM 830 C CA . GLY A 1 117 ? -3.466 -4.349 -25.739 1.00 92.38 117 GLY A CA 1
ATOM 831 C C . GLY A 1 117 ? -4.137 -3.149 -26.383 1.00 92.38 117 GLY A C 1
ATOM 832 O O . GLY A 1 117 ? -3.545 -2.457 -27.209 1.00 92.38 117 GLY A O 1
ATOM 833 N N . GLY A 1 118 ? -5.369 -2.897 -25.955 1.00 90.06 118 GLY A N 1
ATOM 834 C CA . GLY A 1 118 ? -6.277 -1.989 -26.643 1.00 90.06 118 GLY A CA 1
ATOM 835 C C . GLY A 1 118 ? -7.197 -2.767 -27.581 1.00 90.06 118 GLY A C 1
ATOM 836 O O . GLY A 1 118 ? -6.767 -3.683 -28.281 1.00 90.06 118 GLY A O 1
ATOM 837 N N . ASP A 1 119 ? -8.470 -2.402 -27.527 1.00 90.38 119 ASP A N 1
ATOM 838 C CA . ASP A 1 119 ? -9.564 -2.934 -28.337 1.00 90.38 119 ASP A CA 1
ATOM 839 C C . ASP A 1 119 ? -10.514 -1.773 -28.675 1.00 90.38 119 ASP A C 1
ATOM 841 O O . ASP A 1 119 ? -10.339 -0.660 -28.146 1.00 90.38 119 ASP A O 1
ATOM 845 N N . GLN A 1 120 ? -11.516 -2.019 -29.517 1.00 88.31 120 GLN A N 1
ATOM 846 C CA . GLN A 1 120 ? -12.501 -1.022 -29.921 1.00 88.31 120 GLN A CA 1
ATOM 847 C C . GLN A 1 120 ? -13.122 -0.339 -28.691 1.00 88.31 120 GLN A C 1
ATOM 849 O O . GLN A 1 120 ? -13.711 -0.968 -27.811 1.00 88.31 120 GLN A O 1
ATOM 854 N N . GLY A 1 121 ? -12.958 0.983 -28.602 1.00 84.56 121 GLY A N 1
ATOM 855 C CA . GLY A 1 121 ? -13.468 1.792 -27.489 1.00 84.56 121 GLY A CA 1
ATOM 856 C C . GLY A 1 121 ? -12.654 1.743 -26.186 1.00 84.56 121 GLY A C 1
ATOM 857 O O . GLY A 1 121 ? -12.953 2.516 -25.277 1.00 84.56 121 GLY A O 1
ATOM 858 N N . ILE A 1 122 ? -11.605 0.914 -26.079 1.00 86.25 122 ILE A N 1
ATOM 859 C CA . ILE A 1 122 ? -10.778 0.770 -24.860 1.00 86.25 122 ILE A CA 1
ATOM 860 C C . ILE A 1 122 ? -9.260 0.895 -25.099 1.00 86.25 122 ILE A C 1
ATOM 862 O O . ILE A 1 122 ? -8.449 0.473 -24.273 1.00 86.25 122 ILE A O 1
ATOM 866 N N . GLY A 1 123 ? -8.842 1.556 -26.184 1.00 90.69 123 GLY A N 1
ATOM 867 C CA . GLY A 1 123 ? -7.425 1.826 -26.490 1.00 90.69 123 GLY A CA 1
ATOM 868 C C . GLY A 1 123 ? -6.667 2.662 -25.441 1.00 90.69 123 GLY A C 1
ATOM 869 O O . GLY A 1 123 ? -5.436 2.653 -25.401 1.00 90.69 123 GLY A O 1
ATOM 870 N N . GLY A 1 124 ? -7.378 3.349 -24.539 1.00 93.25 124 GLY A N 1
ATOM 871 C CA . GLY A 1 124 ? -6.777 4.210 -23.515 1.00 93.25 124 GLY A CA 1
ATOM 872 C C . GLY A 1 124 ? -5.812 3.486 -22.569 1.00 93.25 124 GLY A C 1
ATOM 873 O O . GLY A 1 124 ? -4.785 4.050 -22.198 1.00 93.25 124 GLY A O 1
ATOM 874 N N . ALA A 1 125 ? -6.082 2.222 -22.226 1.00 92.75 125 ALA A N 1
ATOM 875 C CA . ALA A 1 125 ? -5.202 1.449 -21.346 1.00 92.75 125 ALA A CA 1
ATOM 876 C C . ALA A 1 125 ? -3.806 1.242 -21.963 1.00 92.75 125 ALA A C 1
ATOM 878 O O . ALA A 1 125 ? -2.791 1.412 -21.285 1.00 92.75 125 ALA A O 1
ATOM 879 N N . ALA A 1 126 ? -3.751 0.937 -23.263 1.00 94.56 126 ALA A N 1
ATOM 880 C CA . ALA A 1 126 ? -2.498 0.742 -23.984 1.00 94.56 126 ALA A CA 1
ATOM 881 C C . ALA A 1 126 ? -1.697 2.047 -24.101 1.00 94.56 126 ALA A C 1
ATOM 883 O O . ALA A 1 126 ? -0.479 2.041 -23.924 1.00 94.56 126 ALA A O 1
ATOM 884 N N . LEU A 1 127 ? -2.381 3.175 -24.327 1.00 94.12 127 LEU A N 1
ATOM 885 C CA . LEU A 1 127 ? -1.754 4.498 -24.375 1.00 94.12 127 LEU A CA 1
ATOM 886 C C . LEU A 1 127 ? -1.140 4.885 -23.024 1.00 94.12 127 LEU A C 1
ATOM 888 O O . LEU A 1 127 ? 0.033 5.255 -22.968 1.00 94.12 127 LEU A O 1
ATOM 892 N N . LEU A 1 128 ? -1.888 4.727 -21.928 1.00 96.25 128 LEU A N 1
ATOM 893 C CA . LEU A 1 128 ? -1.394 5.020 -20.580 1.00 96.25 128 LEU A CA 1
ATOM 894 C C . LEU A 1 128 ? -0.173 4.163 -20.222 1.00 96.25 128 LEU A C 1
ATOM 896 O O . LEU A 1 128 ? 0.811 4.682 -19.693 1.00 96.25 128 LEU A O 1
ATOM 900 N N . ALA A 1 129 ? -0.205 2.868 -20.548 1.00 96.50 129 ALA A N 1
ATOM 901 C CA . ALA A 1 129 ? 0.924 1.969 -20.325 1.00 96.50 129 ALA A CA 1
ATOM 902 C C . ALA A 1 129 ? 2.154 2.366 -21.160 1.00 96.50 129 ALA A C 1
ATOM 904 O O . ALA A 1 129 ? 3.277 2.374 -20.648 1.00 96.50 129 ALA A O 1
ATOM 905 N N . ALA A 1 130 ? 1.955 2.741 -22.427 1.00 97.19 130 ALA A N 1
ATOM 906 C CA . ALA A 1 130 ? 3.035 3.169 -23.306 1.00 97.19 130 ALA A CA 1
ATOM 907 C C . ALA A 1 130 ? 3.701 4.463 -22.821 1.00 97.19 130 ALA A C 1
ATOM 909 O O . ALA A 1 130 ? 4.931 4.556 -22.770 1.00 97.19 130 ALA A O 1
ATOM 910 N N . GLU A 1 131 ? 2.901 5.444 -22.406 1.00 97.62 131 GLU A N 1
ATOM 911 C CA . GLU A 1 131 ? 3.416 6.677 -21.821 1.00 97.62 131 GLU A CA 1
ATOM 912 C C . GLU A 1 131 ? 4.145 6.432 -20.499 1.00 97.62 131 GLU A C 1
ATOM 914 O O . GLU A 1 131 ? 5.207 7.014 -20.268 1.00 97.62 131 GLU A O 1
ATOM 919 N N . ALA A 1 132 ? 3.604 5.570 -19.633 1.00 97.38 132 ALA A N 1
ATOM 920 C CA . ALA A 1 132 ? 4.255 5.200 -18.383 1.00 97.38 132 ALA A CA 1
ATOM 921 C C . ALA A 1 132 ? 5.628 4.567 -18.647 1.00 97.38 132 ALA A C 1
ATOM 923 O O . ALA A 1 132 ? 6.612 4.994 -18.050 1.00 97.38 132 ALA A O 1
ATOM 924 N N . ALA A 1 133 ? 5.733 3.642 -19.606 1.00 96.44 133 ALA A N 1
ATOM 925 C CA . ALA A 1 133 ? 7.005 3.026 -19.983 1.00 96.44 133 ALA A CA 1
ATOM 926 C C . ALA A 1 133 ? 8.039 4.057 -20.479 1.00 96.44 133 ALA A C 1
ATOM 928 O O . ALA A 1 133 ? 9.206 4.006 -20.077 1.00 96.44 133 ALA A O 1
ATOM 929 N N . LEU A 1 134 ? 7.620 5.031 -21.298 1.00 95.38 134 LEU A N 1
ATOM 930 C CA . LEU A 1 134 ? 8.487 6.137 -21.725 1.00 95.38 134 LEU A CA 1
ATOM 931 C C . LEU A 1 134 ? 8.937 6.999 -20.536 1.00 95.38 134 LEU A C 1
ATOM 933 O O . LEU A 1 134 ? 10.129 7.284 -20.406 1.00 95.38 134 LEU A O 1
ATOM 937 N N . ARG A 1 135 ? 8.012 7.381 -19.643 1.00 94.31 135 ARG A N 1
ATOM 938 C CA . ARG A 1 135 ? 8.314 8.186 -18.443 1.00 94.31 135 ARG A CA 1
ATOM 939 C C . ARG A 1 135 ? 9.217 7.447 -17.450 1.00 94.31 135 ARG A C 1
ATOM 941 O O . ARG A 1 135 ? 10.046 8.081 -16.805 1.00 94.31 135 ARG A O 1
ATOM 948 N N . SER A 1 136 ? 9.113 6.123 -17.374 1.00 92.38 136 SER A N 1
ATOM 949 C CA . SER A 1 136 ? 9.982 5.262 -16.562 1.00 92.38 136 SER A CA 1
ATOM 950 C C . SER A 1 136 ? 11.364 5.018 -17.181 1.00 92.38 136 SER A C 1
ATOM 952 O O . SER A 1 136 ? 12.226 4.438 -16.526 1.00 92.38 136 SER A O 1
ATOM 954 N N . GLY A 1 137 ? 11.611 5.489 -18.410 1.00 92.06 137 GLY A N 1
ATOM 955 C CA . GLY A 1 137 ? 12.949 5.556 -18.995 1.00 92.06 137 GLY A CA 1
ATOM 956 C C . GLY A 1 137 ? 13.194 4.668 -20.212 1.00 92.06 137 GLY A C 1
ATOM 957 O O . GLY A 1 137 ? 14.322 4.690 -20.711 1.00 92.06 137 GLY A O 1
ATOM 958 N N . ALA A 1 138 ? 12.185 3.949 -20.721 1.00 95.12 138 ALA A N 1
ATOM 959 C CA . ALA A 1 138 ? 12.319 3.155 -21.942 1.00 95.12 138 ALA A CA 1
ATOM 960 C C . ALA A 1 138 ? 12.826 4.013 -23.114 1.00 95.12 138 ALA A C 1
ATOM 962 O O . ALA A 1 138 ? 12.411 5.156 -23.313 1.00 95.12 138 ALA A O 1
ATOM 963 N N . GLY A 1 139 ? 13.742 3.460 -23.904 1.00 94.81 139 GLY A N 1
ATOM 964 C CA . GLY A 1 139 ? 14.346 4.165 -25.032 1.00 94.81 139 GLY A CA 1
ATOM 965 C C . GLY A 1 139 ? 13.394 4.359 -26.208 1.00 94.81 139 GLY A C 1
ATOM 966 O O . GLY A 1 139 ? 13.414 5.394 -26.876 1.00 94.81 139 GLY A O 1
ATOM 967 N N . ARG A 1 140 ? 12.554 3.355 -26.453 1.00 97.00 140 ARG A N 1
ATOM 968 C CA . ARG A 1 140 ? 11.474 3.362 -27.439 1.00 97.00 140 ARG A CA 1
ATOM 969 C C . ARG A 1 140 ? 10.311 2.540 -26.900 1.00 97.00 140 ARG A C 1
ATOM 971 O O . ARG A 1 140 ? 10.527 1.553 -26.199 1.00 97.00 140 ARG A O 1
ATOM 978 N N . VAL A 1 141 ? 9.098 2.905 -27.295 1.00 98.12 141 VAL A N 1
ATOM 979 C CA . VAL A 1 141 ? 7.903 2.095 -27.067 1.00 98.12 141 VAL A CA 1
ATOM 980 C C . VAL A 1 141 ? 7.166 1.907 -28.389 1.00 98.12 141 VAL A C 1
ATOM 982 O O . VAL A 1 141 ? 7.058 2.842 -29.180 1.00 98.12 141 VAL A O 1
ATOM 985 N N . SER A 1 142 ? 6.707 0.686 -28.641 1.00 97.81 142 SER A N 1
ATOM 986 C CA . SER A 1 142 ? 5.725 0.371 -29.678 1.00 97.81 142 SER A CA 1
ATOM 987 C C . SER A 1 142 ? 4.451 -0.119 -29.012 1.00 97.81 142 SER A C 1
ATOM 989 O O . SER A 1 142 ? 4.513 -0.766 -27.969 1.00 97.81 142 SER A O 1
ATOM 991 N N . VAL A 1 143 ? 3.313 0.162 -29.634 1.00 96.44 143 VAL A N 1
ATOM 992 C CA . VAL A 1 143 ? 2.019 -0.381 -29.226 1.00 96.44 143 VAL A CA 1
ATOM 993 C C . VAL A 1 143 ? 1.516 -1.266 -30.353 1.00 96.44 143 VAL A C 1
ATOM 995 O O . VAL A 1 143 ? 1.533 -0.853 -31.511 1.00 96.44 143 VAL A O 1
ATOM 998 N N . ALA A 1 144 ? 1.102 -2.477 -30.010 1.00 95.62 144 ALA A N 1
ATOM 999 C CA . ALA A 1 144 ? 0.325 -3.345 -30.874 1.00 95.62 144 ALA A CA 1
ATOM 1000 C C . ALA A 1 144 ? -1.069 -3.474 -30.251 1.00 95.62 144 ALA A C 1
ATOM 1002 O O . ALA A 1 144 ? -1.227 -3.977 -29.138 1.00 95.62 144 ALA A O 1
ATOM 1003 N N . THR A 1 145 ? -2.051 -2.943 -30.969 1.00 93.69 145 THR A N 1
ATOM 1004 C CA . THR A 1 145 ? -3.452 -2.803 -30.558 1.00 93.69 145 THR A CA 1
ATOM 1005 C C . THR A 1 145 ? -4.347 -3.422 -31.625 1.00 93.69 145 THR A C 1
ATOM 1007 O O . THR A 1 145 ? -3.883 -3.670 -32.744 1.00 93.69 145 THR A O 1
ATOM 1010 N N . HIS A 1 146 ? -5.611 -3.669 -31.280 1.00 90.00 146 HIS A N 1
ATOM 1011 C CA . HIS A 1 146 ? -6.640 -3.985 -32.266 1.00 90.00 146 HIS A CA 1
ATOM 1012 C C . HIS A 1 146 ? -6.609 -2.959 -33.425 1.00 90.00 146 HIS A C 1
ATOM 1014 O O . HIS A 1 146 ? -6.376 -1.775 -33.159 1.00 90.00 146 HIS A O 1
ATOM 1020 N N . PRO A 1 147 ? -6.730 -3.398 -34.695 1.00 84.06 147 PRO A N 1
ATOM 1021 C CA . PRO A 1 147 ? -6.557 -2.529 -35.865 1.00 84.06 147 PRO A CA 1
ATOM 1022 C C . PRO A 1 147 ? -7.647 -1.461 -36.016 1.00 84.06 147 PRO A C 1
ATOM 1024 O O . PRO A 1 147 ? -7.369 -0.398 -36.572 1.00 84.06 147 PRO A O 1
ATOM 1027 N N . ASP A 1 148 ? -8.846 -1.763 -35.523 1.00 66.00 148 ASP 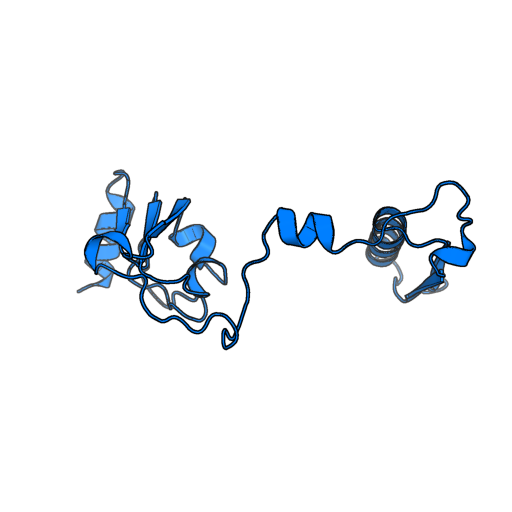A N 1
ATOM 1028 C CA . ASP A 1 148 ? -10.009 -0.870 -35.456 1.00 66.00 148 ASP A CA 1
ATOM 1029 C C . ASP A 1 148 ? -10.152 -0.263 -34.055 1.00 66.00 148 ASP A C 1
ATOM 1031 O O . ASP A 1 148 ? -10.594 0.903 -33.945 1.00 66.00 148 ASP A O 1
#

Secondary structure (DSSP, 8-state):
-HHHHHHHHHHS-S--EEESS-TT--TTT---SS-----SEEEEESS--GGGTSTTHHHHH-EEEEE--HHHHSS-----GGG-S--PPPHHHHHHHSPP--TT--GGGG-EEEEE---TTTTHHHHHHHHHHHHTT-SEEEEE----

pLDDT: mean 91.81, std 8.23, range [61.84, 98.81]

Foldseek 3Di:
DVLVV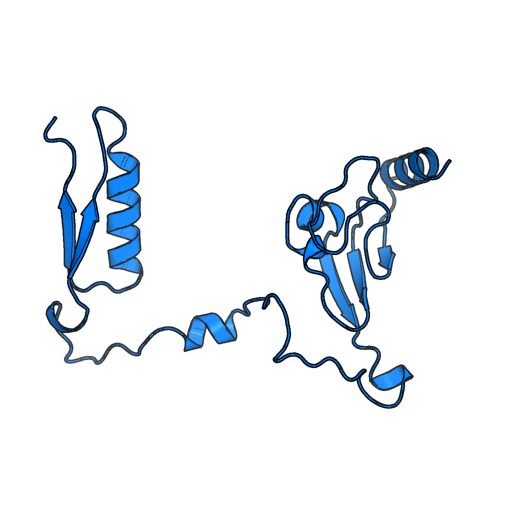LVCQQVVPDAAEAEQAFPQADQAALDRPGRTHQHCAYEREQDHGVNCVHDCNVRRHRHYHYDQCCVVVVGRPPDPPVPDPDDDDDPVNVVVPADDDDPPDALPVQEEEEQEEEDVPGNVVSVVVQVVCVVSPHSYYHYDYDPD

Radius of gyration: 22.84 Å; chains: 1; bounding box: 47×26×63 Å